Protein AF-A0A973GJJ0-F1 (afdb_monomer_lite)

Radius of gyration: 15.17 Å; chains: 1; bounding box: 41×32×42 Å

Structure (mmCIF, N/CA/C/O backbone):
data_AF-A0A973GJJ0-F1
#
_entry.id 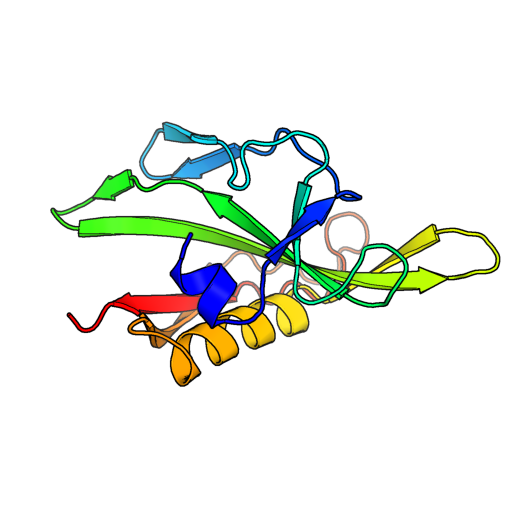  AF-A0A973GJJ0-F1
#
loop_
_atom_site.group_PDB
_atom_site.id
_atom_site.type_symbol
_atom_site.label_atom_id
_atom_site.label_alt_id
_atom_site.label_comp_id
_atom_site.label_asym_id
_atom_site.label_entity_id
_atom_site.label_seq_id
_atom_site.pdbx_PDB_ins_code
_atom_site.Cartn_x
_atom_site.Cartn_y
_atom_site.Cartn_z
_atom_site.occupancy
_atom_site.B_iso_or_equiv
_atom_site.auth_seq_id
_atom_site.auth_comp_id
_atom_site.auth_asym_id
_atom_site.auth_atom_id
_atom_site.pdbx_PDB_model_num
ATOM 1 N N . MET A 1 1 ? -2.699 8.268 9.514 1.00 85.62 1 MET A N 1
ATOM 2 C CA . MET A 1 1 ? -1.406 8.637 8.888 1.00 85.62 1 MET A CA 1
ATOM 3 C C . MET A 1 1 ? -0.215 8.524 9.834 1.00 85.62 1 MET A C 1
ATOM 5 O O . MET A 1 1 ? 0.814 8.041 9.391 1.00 85.62 1 MET A O 1
ATOM 9 N N . ARG A 1 2 ? -0.332 8.858 11.131 1.00 93.69 2 ARG A N 1
ATOM 10 C CA . ARG A 1 2 ? 0.741 8.616 12.122 1.00 93.69 2 ARG A CA 1
ATOM 11 C C . ARG A 1 2 ? 1.281 7.173 12.121 1.00 93.69 2 ARG A C 1
ATOM 13 O O . ARG A 1 2 ? 2.488 6.993 12.089 1.00 93.69 2 ARG A O 1
ATOM 20 N N . ALA A 1 3 ? 0.401 6.172 12.043 1.00 96.00 3 ALA A N 1
ATOM 21 C CA . ALA A 1 3 ? 0.802 4.764 11.959 1.00 96.00 3 ALA A CA 1
ATOM 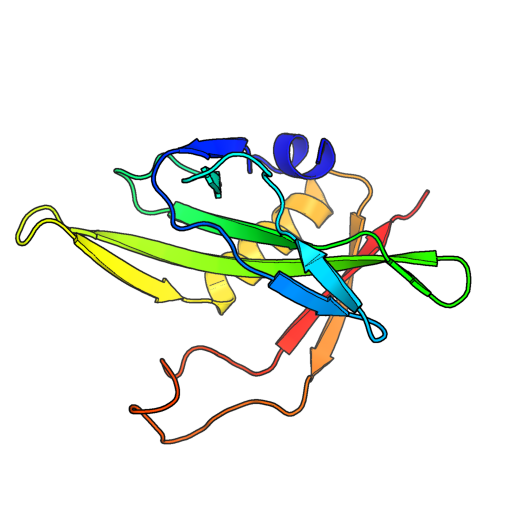22 C C . ALA A 1 3 ? 1.700 4.449 10.741 1.00 96.00 3 ALA A C 1
ATOM 24 O O . ALA A 1 3 ? 2.586 3.612 10.834 1.00 96.00 3 ALA A O 1
ATOM 25 N N . CYS A 1 4 ? 1.533 5.146 9.611 1.00 97.19 4 CYS A N 1
ATOM 26 C CA . CYS A 1 4 ? 2.417 4.992 8.450 1.00 97.19 4 CYS A CA 1
ATOM 27 C C . CYS A 1 4 ? 3.834 5.478 8.768 1.00 97.19 4 CYS A C 1
ATOM 29 O O . CYS A 1 4 ? 4.802 4.808 8.434 1.00 97.19 4 CYS A O 1
ATOM 31 N N . ILE A 1 5 ? 3.947 6.613 9.464 1.00 96.94 5 ILE A N 1
ATOM 32 C CA . ILE A 1 5 ? 5.232 7.179 9.890 1.00 96.94 5 ILE A CA 1
ATOM 33 C C . ILE A 1 5 ? 5.930 6.232 10.871 1.00 96.94 5 ILE A C 1
ATOM 35 O O . ILE A 1 5 ? 7.110 5.946 10.707 1.00 96.94 5 ILE A O 1
ATOM 39 N N . GLU A 1 6 ? 5.194 5.703 11.850 1.00 97.31 6 GLU A N 1
ATOM 40 C CA . GLU A 1 6 ? 5.698 4.709 12.812 1.00 97.31 6 GLU A CA 1
ATOM 41 C C . GLU A 1 6 ? 6.124 3.401 12.123 1.00 97.31 6 GLU A C 1
ATOM 43 O O . GLU A 1 6 ? 7.076 2.752 12.547 1.00 97.31 6 GLU A O 1
ATOM 48 N N . ALA A 1 7 ? 5.472 3.051 11.013 1.00 97.25 7 ALA A N 1
ATOM 49 C CA . ALA A 1 7 ? 5.851 1.944 10.146 1.00 97.25 7 ALA A CA 1
ATOM 50 C C . ALA A 1 7 ? 6.946 2.304 9.126 1.00 97.25 7 ALA A C 1
ATOM 52 O O . ALA A 1 7 ? 7.186 1.515 8.220 1.00 97.25 7 ALA A O 1
ATOM 53 N N . ASP A 1 8 ? 7.620 3.454 9.233 1.00 97.31 8 ASP A N 1
ATOM 54 C CA . ASP A 1 8 ? 8.677 3.875 8.300 1.00 97.31 8 ASP A CA 1
ATOM 55 C C . ASP A 1 8 ? 8.186 3.928 6.835 1.00 97.31 8 ASP A C 1
ATOM 57 O O . ASP A 1 8 ? 8.833 3.460 5.899 1.00 97.31 8 ASP A O 1
ATOM 61 N N . TYR A 1 9 ? 6.982 4.470 6.654 1.00 98.06 9 TYR A N 1
ATOM 62 C CA . TYR A 1 9 ? 6.383 4.858 5.379 1.00 98.06 9 TYR A CA 1
ATOM 63 C C . TYR A 1 9 ? 6.026 6.341 5.456 1.00 98.06 9 TYR A C 1
ATOM 65 O O . TYR A 1 9 ? 4.950 6.735 5.915 1.00 98.06 9 TYR A O 1
ATOM 73 N N . LEU A 1 10 ? 6.971 7.175 5.031 1.00 97.94 10 LEU A N 1
ATOM 74 C CA . LEU A 1 10 ? 6.841 8.629 5.091 1.00 97.94 10 LEU A CA 1
ATOM 75 C C . LEU A 1 10 ? 6.086 9.160 3.874 1.00 97.94 10 LEU A C 1
ATOM 77 O O . LEU A 1 10 ? 6.090 8.536 2.816 1.00 97.94 10 LEU A O 1
ATOM 81 N N . ASP A 1 11 ? 5.488 10.338 4.020 1.00 97.69 11 ASP A N 1
ATOM 82 C CA . ASP A 1 11 ? 4.972 11.120 2.899 1.00 97.69 11 ASP A CA 1
ATOM 83 C C . ASP A 1 11 ? 6.152 11.628 2.045 1.00 97.69 11 ASP A C 1
ATOM 85 O O . ASP A 1 11 ? 6.973 12.419 2.520 1.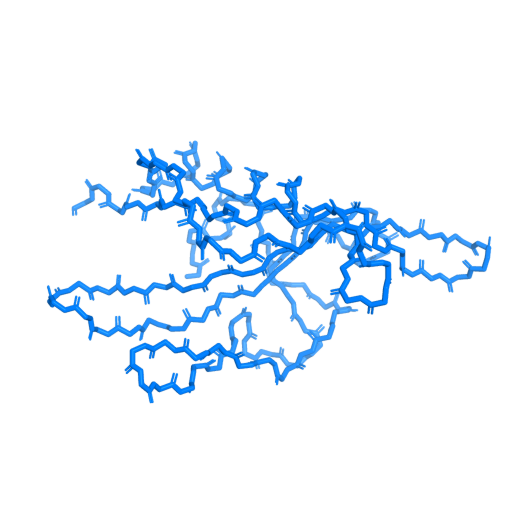00 97.69 11 ASP A O 1
ATOM 89 N N . ARG A 1 12 ? 6.293 11.124 0.813 1.00 97.12 12 ARG A N 1
ATOM 90 C CA . ARG A 1 12 ? 7.432 11.412 -0.071 1.00 97.12 12 ARG A CA 1
ATOM 91 C C . ARG A 1 12 ? 6.987 11.830 -1.468 1.00 97.12 12 ARG A C 1
ATOM 93 O O . ARG A 1 12 ? 6.087 11.230 -2.050 1.00 97.12 12 ARG A O 1
ATOM 100 N N . TYR A 1 13 ? 7.701 12.813 -2.016 1.00 96.19 13 TYR A N 1
ATOM 101 C CA . TYR A 1 13 ? 7.583 13.274 -3.399 1.00 96.19 13 TYR A CA 1
ATOM 102 C C . TYR A 1 13 ? 8.135 12.255 -4.408 1.00 96.19 13 TYR A C 1
ATOM 104 O O . TYR A 1 13 ? 9.103 11.544 -4.123 1.00 96.19 13 TYR A O 1
ATOM 112 N N . GLY A 1 14 ? 7.580 12.287 -5.620 1.00 92.75 14 GLY A N 1
ATOM 113 C CA . GLY A 1 14 ? 8.103 11.623 -6.816 1.00 92.75 14 GLY A CA 1
ATOM 114 C C . GLY A 1 14 ? 7.113 10.670 -7.476 1.00 92.75 14 GLY A C 1
ATOM 115 O O . GLY A 1 14 ? 7.370 10.189 -8.569 1.00 92.75 14 GLY A O 1
ATOM 116 N N . HIS A 1 15 ? 5.961 10.422 -6.864 1.00 93.50 15 HIS A N 1
ATOM 117 C CA . HIS A 1 15 ? 5.027 9.396 -7.322 1.00 93.50 15 HIS A CA 1
ATOM 118 C C . HIS A 1 15 ? 3.771 9.996 -7.945 1.00 93.50 15 HIS A C 1
ATOM 120 O O . HIS A 1 15 ? 3.439 11.144 -7.697 1.00 93.50 15 HIS A O 1
ATOM 126 N N . SER A 1 16 ? 3.030 9.224 -8.731 1.00 91.75 16 SER A N 1
ATOM 127 C CA . SER A 1 16 ? 1.731 9.635 -9.280 1.00 91.75 16 SER A CA 1
ATOM 128 C C . SER A 1 16 ? 0.701 9.984 -8.190 1.00 91.75 16 SER A C 1
ATOM 130 O O . SER A 1 16 ? 0.871 9.681 -7.001 1.00 91.75 16 SER A O 1
ATOM 132 N N . SER A 1 17 ? -0.366 10.686 -8.571 1.00 93.94 17 SER A N 1
ATOM 133 C CA . SER A 1 17 ? -1.411 11.167 -7.657 1.00 93.94 17 SER A CA 1
ATOM 134 C C . SER A 1 17 ? -2.778 11.204 -8.333 1.00 93.94 17 SER A C 1
ATOM 136 O O . SER A 1 17 ? -2.900 10.774 -9.475 1.00 93.94 17 SER A O 1
ATOM 138 N N . ASP A 1 18 ? -3.770 11.737 -7.618 1.00 93.56 18 ASP A N 1
ATOM 139 C CA . ASP A 1 18 ? -5.162 11.877 -8.053 1.00 93.56 18 ASP A CA 1
ATOM 140 C C . ASP A 1 18 ? -5.901 10.526 -8.176 1.00 93.56 18 ASP A C 1
ATOM 142 O O . ASP A 1 18 ? -6.875 10.391 -8.912 1.00 93.56 18 ASP A O 1
ATOM 146 N N . TYR A 1 19 ? -5.464 9.524 -7.401 1.00 96.06 19 TYR A N 1
ATOM 147 C CA . TYR A 1 19 ? -6.153 8.241 -7.281 1.00 96.06 19 TYR A CA 1
ATOM 148 C C . TYR A 1 19 ? -7.400 8.333 -6.397 1.00 96.06 19 TYR A C 1
ATOM 150 O O . TYR A 1 19 ? -7.416 9.022 -5.368 1.00 96.06 19 TYR A O 1
ATOM 158 N N . LEU A 1 20 ? -8.403 7.538 -6.768 1.00 95.75 20 LEU A N 1
ATOM 159 C CA . LEU A 1 20 ? -9.616 7.285 -6.001 1.00 95.75 20 LEU A CA 1
ATOM 160 C C . LEU A 1 20 ? -9.731 5.786 -5.710 1.00 95.75 20 LEU A C 1
ATOM 162 O O . LEU A 1 20 ? -9.384 4.965 -6.559 1.00 95.75 20 LEU A O 1
ATOM 166 N N . ALA A 1 21 ? -10.266 5.435 -4.545 1.00 94.62 21 ALA A N 1
ATOM 167 C CA . ALA A 1 21 ? -10.766 4.092 -4.274 1.00 94.62 21 ALA A CA 1
ATOM 168 C C . ALA A 1 21 ? -12.285 4.133 -4.150 1.00 94.62 21 ALA A C 1
ATOM 170 O O . ALA A 1 21 ? -12.830 5.055 -3.551 1.00 94.62 21 ALA A O 1
ATOM 171 N N . TYR A 1 22 ? -12.960 3.123 -4.689 1.00 92.81 22 TYR A N 1
ATOM 172 C CA . TYR A 1 22 ? -14.391 2.947 -4.486 1.00 92.81 22 TYR A CA 1
ATOM 173 C C . TYR A 1 22 ? -14.624 2.065 -3.258 1.00 92.81 22 TYR A C 1
ATOM 175 O O . TYR A 1 22 ? -14.245 0.893 -3.258 1.00 92.81 22 TYR A O 1
ATOM 183 N N . VAL A 1 23 ? -15.198 2.630 -2.197 1.00 89.19 23 VAL A N 1
ATOM 184 C CA . VAL A 1 23 ? -15.414 1.951 -0.915 1.00 89.19 23 VAL A CA 1
ATOM 185 C C . VAL A 1 23 ? -16.807 2.292 -0.401 1.00 89.19 23 VAL A C 1
ATOM 187 O O . VAL A 1 23 ? -17.155 3.463 -0.284 1.00 89.19 23 VAL A O 1
ATOM 190 N N . ASP A 1 24 ? -17.604 1.264 -0.104 1.00 87.56 24 ASP A N 1
ATOM 191 C CA . ASP A 1 24 ? -18.961 1.399 0.451 1.00 87.56 24 ASP A CA 1
ATOM 192 C C . ASP A 1 24 ? -19.837 2.421 -0.302 1.00 87.56 24 ASP A C 1
ATOM 194 O O . ASP A 1 24 ? -20.403 3.347 0.273 1.00 87.56 24 ASP A O 1
ATOM 198 N N . GLY A 1 25 ? -19.880 2.310 -1.633 1.00 87.31 25 GLY A N 1
ATOM 199 C CA . GLY A 1 25 ? -20.694 3.190 -2.473 1.00 87.31 25 GLY A CA 1
ATOM 200 C C . GLY A 1 25 ? -20.069 4.548 -2.813 1.00 87.31 25 GLY A C 1
ATOM 201 O O . GLY A 1 25 ? -20.627 5.268 -3.640 1.00 87.31 25 GLY A O 1
ATOM 202 N N . ASN A 1 26 ? -18.921 4.896 -2.226 1.00 88.38 26 ASN A N 1
ATOM 203 C CA . ASN A 1 26 ? -18.322 6.226 -2.317 1.00 88.38 26 ASN A CA 1
ATOM 204 C C . ASN A 1 26 ? -16.922 6.190 -2.941 1.00 88.38 26 ASN A C 1
ATOM 206 O O . ASN A 1 26 ? -16.172 5.230 -2.768 1.00 88.38 26 ASN A O 1
ATOM 210 N N . PHE A 1 27 ? -16.549 7.258 -3.652 1.00 93.94 27 PHE A N 1
ATOM 211 C CA . PHE A 1 27 ? -15.174 7.457 -4.106 1.00 93.94 27 PHE A CA 1
ATOM 212 C C . PHE A 1 27 ? -14.377 8.234 -3.062 1.00 93.94 27 PHE A C 1
ATOM 214 O O . PHE A 1 27 ? -14.604 9.422 -2.843 1.00 93.94 27 PHE A O 1
ATOM 221 N N . GLU A 1 28 ? -13.395 7.569 -2.470 1.00 95.19 28 GLU A N 1
ATOM 222 C CA . GLU A 1 28 ? -12.486 8.147 -1.495 1.00 95.19 28 GLU A CA 1
ATOM 223 C C . GLU A 1 28 ? -11.175 8.565 -2.146 1.00 95.19 28 GLU A C 1
ATOM 225 O O . GLU A 1 28 ? -10.523 7.784 -2.840 1.00 95.19 28 GLU A O 1
ATOM 230 N N . GLY A 1 29 ? -10.756 9.803 -1.889 1.00 95.50 29 GLY A N 1
ATOM 231 C CA . GLY A 1 29 ? -9.469 10.302 -2.368 1.00 95.50 29 GLY A CA 1
ATOM 232 C C . GLY A 1 29 ? -8.281 9.763 -1.574 1.00 95.50 29 GLY A C 1
ATOM 233 O O . GLY A 1 29 ? -8.386 9.451 -0.387 1.00 95.50 29 GLY A O 1
ATOM 234 N N . GLN A 1 30 ? -7.129 9.694 -2.240 1.00 96.12 30 GLN A N 1
ATOM 235 C CA . GLN A 1 30 ? -5.887 9.208 -1.642 1.00 96.12 30 GLN A CA 1
ATOM 236 C C . GLN A 1 30 ? -5.349 10.073 -0.489 1.00 96.12 30 GLN A C 1
ATOM 238 O O . GLN A 1 30 ? -5.465 11.300 -0.468 1.00 96.12 30 GLN A O 1
ATOM 243 N N . TYR A 1 31 ? -4.614 9.411 0.397 1.00 97.06 31 TYR A N 1
ATOM 244 C CA . TYR A 1 31 ? -3.572 9.973 1.242 1.00 97.06 31 TYR A CA 1
ATOM 245 C C . TYR A 1 31 ? -2.196 9.445 0.788 1.00 97.06 31 TYR A C 1
ATOM 247 O O . TYR A 1 31 ? -2.087 8.256 0.463 1.00 97.06 31 TYR A O 1
ATOM 255 N N . PRO A 1 32 ? -1.140 10.282 0.804 1.00 96.88 32 PRO A N 1
ATOM 256 C CA . PRO A 1 32 ? -1.157 11.716 1.108 1.00 96.88 32 PRO A CA 1
ATOM 257 C C . PRO A 1 32 ? -1.997 12.536 0.116 1.00 96.88 32 PRO A C 1
ATOM 259 O O . PRO A 1 32 ? -2.124 12.172 -1.053 1.00 96.88 32 PRO A O 1
ATOM 262 N N . ARG A 1 33 ? -2.591 13.635 0.608 1.00 95.38 33 ARG A N 1
ATOM 263 C CA . ARG A 1 33 ? -3.434 14.552 -0.192 1.00 95.38 33 ARG A CA 1
ATOM 264 C C . ARG A 1 33 ? -2.602 15.484 -1.079 1.00 95.38 33 ARG A C 1
ATOM 266 O O . ARG A 1 33 ? -3.143 16.157 -1.950 1.00 95.38 33 ARG A O 1
ATOM 273 N N . VAL A 1 34 ? -1.295 15.546 -0.831 1.00 95.88 34 VAL A N 1
ATOM 274 C CA . VAL A 1 34 ? -0.354 16.359 -1.598 1.00 95.88 34 VAL A CA 1
ATOM 275 C C . VAL A 1 34 ? -0.157 15.729 -2.975 1.00 95.88 34 VAL A C 1
ATOM 277 O O . VAL A 1 34 ? -0.010 14.514 -3.107 1.00 95.88 34 VAL A O 1
ATOM 280 N N . LYS A 1 35 ? -0.155 16.559 -4.019 1.00 96.06 35 LYS A N 1
ATOM 281 C CA . LYS A 1 35 ? 0.113 16.091 -5.379 1.00 96.06 35 LYS A CA 1
ATOM 282 C C . LYS A 1 35 ? 1.553 15.626 -5.521 1.00 96.06 35 LYS A C 1
ATOM 284 O O . LYS A 1 35 ? 2.472 16.232 -4.989 1.00 96.06 35 LYS A O 1
ATOM 289 N N . LYS A 1 36 ? 1.727 14.610 -6.353 1.00 95.88 36 LYS A N 1
ATOM 290 C CA . LYS A 1 36 ? 2.971 13.905 -6.648 1.00 95.88 36 LYS A CA 1
ATOM 291 C C . LYS A 1 36 ? 3.586 13.146 -5.465 1.00 95.88 36 LYS A C 1
ATOM 293 O O . LYS A 1 36 ? 4.802 12.951 -5.425 1.00 95.88 36 LYS A O 1
ATOM 298 N N . HIS A 1 37 ? 2.768 12.778 -4.481 1.00 97.31 37 HIS A N 1
ATOM 299 C CA . HIS A 1 37 ? 3.231 12.165 -3.241 1.00 97.31 37 HIS A CA 1
ATOM 300 C C . HIS A 1 37 ? 2.632 10.778 -2.991 1.00 97.31 37 HIS A C 1
ATOM 302 O O . HIS A 1 37 ? 1.554 10.422 -3.485 1.00 97.31 37 HIS A O 1
ATOM 308 N N . SER A 1 38 ? 3.357 9.993 -2.196 1.00 97.56 38 SER A N 1
ATOM 309 C CA . SER A 1 38 ? 2.971 8.669 -1.713 1.00 97.56 38 SER A CA 1
ATOM 310 C C . SER A 1 38 ? 3.471 8.415 -0.298 1.00 97.56 38 SER A C 1
ATOM 312 O O . SER A 1 38 ? 4.420 9.056 0.150 1.00 97.56 38 SER A O 1
ATOM 314 N N . PHE A 1 39 ? 2.877 7.437 0.388 1.00 98.12 39 PHE A N 1
ATOM 315 C CA . PHE A 1 39 ? 3.561 6.810 1.513 1.00 98.12 39 PHE A CA 1
ATOM 316 C C . PHE A 1 39 ? 4.620 5.866 0.966 1.00 98.12 39 PHE A C 1
ATOM 318 O O . PHE A 1 39 ? 4.267 4.942 0.239 1.00 98.12 39 PHE A O 1
ATOM 325 N N . SER A 1 40 ? 5.888 6.081 1.314 1.00 98.12 40 SER A N 1
ATOM 326 C CA . SER A 1 40 ? 7.007 5.311 0.768 1.00 98.12 40 SER A CA 1
ATOM 327 C C . SER A 1 40 ? 8.099 5.047 1.801 1.00 98.12 40 SER A C 1
ATOM 329 O O . SER A 1 40 ? 8.487 5.938 2.570 1.00 98.12 40 SER A O 1
ATOM 331 N N . ASP A 1 41 ? 8.638 3.828 1.778 1.00 97.81 41 ASP A N 1
ATOM 332 C CA . ASP A 1 41 ? 9.726 3.415 2.667 1.00 97.81 41 ASP A CA 1
ATOM 333 C C . ASP A 1 41 ? 11.070 4.063 2.301 1.00 97.81 41 ASP A C 1
ATOM 335 O O . ASP A 1 41 ? 11.924 4.295 3.156 1.00 97.81 41 ASP A O 1
ATOM 339 N N . LYS A 1 42 ? 11.249 4.443 1.034 1.00 96.88 42 LYS A N 1
ATOM 340 C CA . LYS A 1 42 ? 12.472 5.071 0.522 1.00 96.88 42 LYS A CA 1
ATOM 341 C C . LYS A 1 42 ? 12.168 6.221 -0.429 1.00 96.88 42 LYS A C 1
ATOM 343 O O . LYS A 1 42 ? 11.044 6.410 -0.889 1.00 96.88 42 LYS A O 1
ATOM 348 N N . VAL A 1 43 ? 13.184 7.035 -0.700 1.00 94.06 43 VAL A N 1
ATOM 349 C CA . VAL A 1 43 ? 13.091 8.129 -1.677 1.00 94.06 43 VAL A CA 1
ATOM 350 C C . VAL A 1 43 ? 12.870 7.588 -3.087 1.00 94.06 43 VAL A C 1
ATOM 352 O O . VAL A 1 43 ? 13.329 6.495 -3.410 1.00 94.06 43 VAL A O 1
ATOM 355 N N . PHE A 1 44 ? 12.216 8.387 -3.929 1.00 90.12 44 PHE A N 1
ATOM 356 C CA . PHE A 1 44 ? 11.866 8.023 -5.301 1.00 90.12 44 PHE A CA 1
ATOM 357 C C . PHE A 1 44 ? 13.068 7.523 -6.120 1.00 90.12 44 PHE A C 1
ATOM 359 O O . PHE A 1 44 ? 12.961 6.520 -6.801 1.00 90.12 44 PHE A O 1
ATOM 366 N N . ILE A 1 45 ? 14.253 8.121 -5.974 1.00 90.56 45 ILE A N 1
ATOM 367 C CA . ILE A 1 45 ? 15.464 7.714 -6.717 1.00 90.56 45 ILE A CA 1
ATOM 368 C C . ILE A 1 45 ? 16.077 6.364 -6.284 1.00 90.56 45 ILE A C 1
ATOM 370 O O . ILE A 1 45 ? 17.112 5.962 -6.812 1.00 90.56 45 ILE A O 1
ATOM 374 N N . ALA A 1 46 ? 15.468 5.661 -5.327 1.00 93.00 46 ALA A N 1
ATOM 375 C CA . ALA A 1 46 ? 15.880 4.339 -4.873 1.00 93.00 46 ALA A CA 1
ATOM 376 C C . ALA A 1 46 ? 14.750 3.320 -5.063 1.00 93.00 46 ALA A C 1
ATOM 378 O O . ALA A 1 46 ? 13.573 3.669 -5.056 1.00 93.00 46 ALA A O 1
ATOM 379 N N . THR A 1 47 ? 15.102 2.035 -5.172 1.00 94.69 47 THR A N 1
ATOM 380 C CA . THR A 1 47 ? 14.123 0.938 -5.129 1.00 94.69 47 THR A CA 1
ATOM 381 C C . THR A 1 47 ? 13.288 1.041 -3.859 1.00 94.69 47 THR A C 1
ATOM 383 O O . THR A 1 47 ? 13.848 0.915 -2.766 1.00 94.69 47 THR A O 1
ATOM 386 N N . ASN A 1 48 ? 11.983 1.250 -4.001 1.00 96.38 48 ASN A N 1
ATOM 387 C CA . ASN A 1 48 ? 11.087 1.601 -2.903 1.00 96.38 48 ASN A CA 1
ATOM 388 C C . ASN A 1 48 ? 9.773 0.818 -2.979 1.00 96.38 48 ASN A C 1
ATOM 390 O O . ASN A 1 48 ? 9.322 0.435 -4.060 1.00 96.38 48 ASN A O 1
ATOM 394 N N . ASN A 1 49 ? 9.184 0.578 -1.811 1.00 97.94 49 ASN A N 1
ATOM 395 C CA . ASN A 1 49 ? 7.782 0.215 -1.684 1.00 97.94 49 ASN A CA 1
ATOM 396 C C . ASN A 1 49 ? 7.009 1.493 -1.394 1.00 97.94 49 ASN A C 1
ATOM 398 O O . ASN A 1 49 ? 7.360 2.230 -0.468 1.00 97.94 49 ASN A O 1
ATOM 402 N N . HIS A 1 50 ? 5.947 1.735 -2.146 1.00 97.81 50 HIS A N 1
ATOM 403 C CA . HIS A 1 50 ? 5.136 2.916 -1.953 1.00 97.81 50 HIS A CA 1
ATOM 404 C C . HIS A 1 50 ? 3.668 2.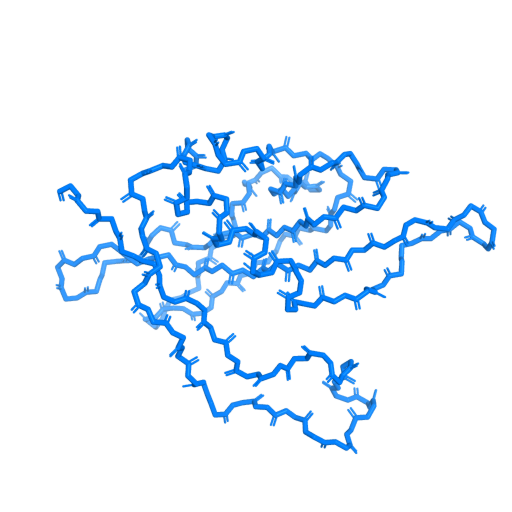650 -2.259 1.00 97.81 50 HIS A C 1
ATOM 406 O O . HIS A 1 50 ? 3.319 1.709 -2.964 1.00 97.81 50 HIS A O 1
ATOM 412 N N . GLY A 1 51 ? 2.780 3.470 -1.718 1.00 97.44 51 GLY A N 1
ATOM 413 C CA . GLY A 1 51 ? 1.352 3.242 -1.864 1.00 97.44 51 GLY A CA 1
ATOM 414 C C . GLY A 1 51 ? 0.513 4.365 -1.309 1.00 97.44 51 GLY A C 1
ATOM 415 O O . GLY A 1 51 ? 1.037 5.374 -0.829 1.00 97.44 51 GLY A O 1
ATOM 416 N N . ARG A 1 52 ? -0.797 4.220 -1.482 1.00 97.69 52 ARG A N 1
ATOM 417 C CA . ARG A 1 52 ? -1.809 5.180 -1.042 1.00 97.69 52 ARG A CA 1
ATOM 418 C C . ARG A 1 52 ? -2.803 4.503 -0.125 1.00 97.69 52 ARG A C 1
ATOM 420 O O . ARG A 1 52 ? -3.046 3.301 -0.226 1.00 97.69 52 ARG A O 1
ATOM 427 N N . ILE A 1 53 ? -3.373 5.313 0.753 1.00 97.38 53 ILE A N 1
ATOM 428 C CA . ILE A 1 53 ? -4.440 4.911 1.662 1.00 97.38 53 ILE A CA 1
ATOM 429 C C . ILE A 1 53 ? -5.664 5.759 1.347 1.00 97.38 53 ILE A C 1
ATOM 431 O O . ILE A 1 53 ? -5.533 6.951 1.091 1.00 97.38 53 ILE A O 1
ATOM 435 N N . PHE A 1 54 ? -6.838 5.155 1.381 1.00 97.12 54 PHE A N 1
ATOM 436 C CA . PHE A 1 54 ? -8.118 5.760 1.044 1.00 97.12 54 PHE A CA 1
ATOM 437 C C . PHE A 1 54 ? -9.084 5.601 2.223 1.00 97.12 54 PHE A C 1
ATOM 439 O O . PHE A 1 54 ? -8.989 4.626 2.977 1.00 97.12 54 PHE A O 1
ATOM 446 N N . GLY A 1 55 ? -9.997 6.558 2.389 1.00 93.06 55 GLY A N 1
ATOM 447 C CA . GLY A 1 55 ? -10.909 6.648 3.532 1.00 93.06 55 GLY A CA 1
ATOM 448 C C . GLY A 1 55 ? -10.392 7.563 4.662 1.00 93.06 55 GLY A C 1
ATOM 449 O O . GLY A 1 55 ? -9.489 8.368 4.439 1.00 93.06 55 GLY A O 1
ATOM 450 N N . PRO A 1 56 ? -10.925 7.456 5.890 1.00 92.94 56 PRO A N 1
ATOM 451 C CA . PRO A 1 56 ? -11.773 6.364 6.337 1.00 92.94 56 PRO A CA 1
ATOM 452 C C . PRO A 1 56 ? -13.215 6.483 5.844 1.00 92.94 56 PRO A C 1
ATOM 454 O O . PRO A 1 56 ? -13.756 7.582 5.794 1.00 92.94 56 PRO A O 1
ATOM 457 N N . VAL A 1 57 ? -13.855 5.340 5.607 1.00 93.62 57 VAL A N 1
ATOM 458 C CA . VAL A 1 57 ? -15.321 5.239 5.519 1.00 93.62 57 VAL A CA 1
ATOM 459 C C . VAL A 1 57 ? -15.870 4.593 6.786 1.00 93.62 57 VAL A C 1
ATOM 461 O O . VAL A 1 57 ? -15.210 3.744 7.392 1.00 93.62 57 VAL A O 1
ATOM 464 N N . ILE A 1 58 ? -17.067 4.992 7.214 1.00 92.44 58 ILE A N 1
ATOM 465 C CA . ILE A 1 58 ? -17.740 4.367 8.357 1.00 92.44 58 ILE A CA 1
ATOM 466 C C . ILE A 1 58 ? -18.638 3.255 7.831 1.00 92.44 58 ILE A C 1
ATOM 468 O O . ILE A 1 58 ? -19.635 3.527 7.177 1.00 92.44 58 ILE A O 1
ATOM 472 N N . TYR A 1 59 ? -18.325 2.012 8.189 1.00 87.12 59 TYR A N 1
ATOM 473 C CA . TYR A 1 59 ? -19.140 0.853 7.837 1.00 87.12 59 TYR A CA 1
ATOM 474 C C . TYR A 1 59 ? -19.325 -0.053 9.056 1.00 87.12 59 TYR A C 1
ATOM 476 O O . TYR A 1 59 ? -18.360 -0.435 9.726 1.00 87.12 59 TYR A O 1
ATOM 484 N N . LYS A 1 60 ? -20.590 -0.371 9.368 1.00 89.19 60 LYS A N 1
ATOM 485 C CA . LYS A 1 60 ? -21.004 -1.138 10.563 1.00 89.19 60 LYS A CA 1
ATOM 486 C C . LYS A 1 60 ? -20.392 -0.609 11.873 1.00 89.19 60 LYS A C 1
ATOM 488 O O . LYS A 1 60 ? -19.927 -1.381 12.707 1.00 89.19 60 LYS A O 1
ATOM 493 N N . GLY A 1 61 ? -20.361 0.717 12.035 1.00 91.31 61 GLY A N 1
ATOM 494 C CA . GLY A 1 61 ? -19.849 1.380 13.241 1.00 91.31 61 GLY A CA 1
ATOM 495 C C . GLY A 1 61 ? -18.325 1.345 13.412 1.00 91.31 61 GLY A C 1
ATOM 496 O O . GLY A 1 61 ? -17.831 1.757 14.457 1.00 91.31 61 GLY A O 1
ATOM 497 N N . LYS A 1 62 ? -17.571 0.872 12.410 1.00 92.19 62 LYS A N 1
ATOM 498 C CA . LYS A 1 62 ? -16.102 0.883 12.395 1.00 92.19 62 LYS A CA 1
ATOM 499 C C . LYS A 1 62 ? -15.582 1.781 11.274 1.00 92.19 62 LYS A C 1
ATOM 501 O O . LYS A 1 62 ? -16.229 1.927 10.239 1.00 92.19 62 LYS A O 1
ATOM 506 N N . TYR A 1 63 ? -14.389 2.335 11.470 1.00 93.38 63 TYR A N 1
ATOM 507 C CA . TYR A 1 63 ? -13.654 3.032 10.418 1.00 93.38 63 TYR A CA 1
ATOM 508 C C . TYR A 1 63 ? -12.879 2.033 9.563 1.00 93.38 63 TYR A C 1
ATOM 510 O O . TYR A 1 63 ? -12.094 1.239 10.085 1.00 93.38 63 TYR A O 1
ATOM 518 N N . TRP A 1 64 ? -13.072 2.108 8.252 1.00 93.06 64 TRP A N 1
ATOM 519 C CA . TRP A 1 64 ? -12.386 1.281 7.271 1.00 93.06 64 TRP A CA 1
ATOM 520 C C . TRP A 1 64 ? -11.495 2.131 6.389 1.00 93.06 64 TRP A C 1
ATOM 522 O O . TRP A 1 64 ? -11.905 3.177 5.891 1.00 93.06 64 TRP A O 1
ATOM 532 N N . PHE A 1 65 ? -10.283 1.639 6.174 1.00 95.44 65 PHE A N 1
ATOM 533 C CA . PHE A 1 65 ? -9.342 2.189 5.215 1.00 95.44 65 PHE A CA 1
ATOM 534 C C . PHE A 1 65 ? -9.053 1.131 4.160 1.00 95.44 65 PHE A C 1
ATOM 536 O O . PHE A 1 65 ? -8.971 -0.057 4.477 1.00 95.44 65 PHE A O 1
ATOM 543 N N . VAL A 1 66 ? -8.850 1.572 2.924 1.00 96.25 66 VAL A N 1
ATOM 544 C CA . VAL A 1 66 ? -8.342 0.727 1.839 1.00 96.25 66 VAL A CA 1
ATOM 545 C C . VAL A 1 66 ? -6.950 1.211 1.470 1.00 96.25 66 VAL A C 1
ATOM 547 O O . VAL A 1 66 ? -6.648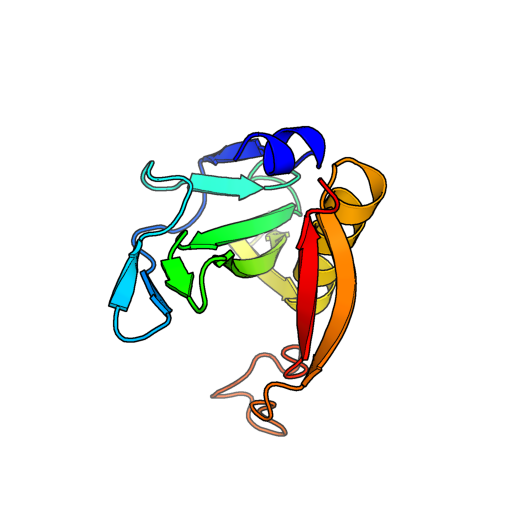 2.397 1.575 1.00 96.25 66 VAL A O 1
ATOM 550 N N . ALA A 1 67 ? -6.080 0.294 1.078 1.00 96.81 67 ALA A N 1
ATOM 551 C CA . ALA A 1 67 ? -4.683 0.568 0.801 1.00 96.81 67 ALA A CA 1
ATOM 552 C C . ALA A 1 67 ? -4.245 -0.174 -0.461 1.00 96.81 67 ALA A C 1
ATOM 554 O O . ALA A 1 67 ? -4.587 -1.340 -0.636 1.00 96.81 67 ALA A O 1
ATOM 555 N N . ALA A 1 68 ? -3.458 0.491 -1.305 1.00 96.19 68 ALA A N 1
ATOM 556 C CA . ALA A 1 68 ? -2.848 -0.115 -2.485 1.00 96.19 68 ALA A CA 1
ATOM 557 C C . ALA A 1 68 ? -1.377 0.299 -2.566 1.00 96.19 68 ALA A C 1
ATOM 559 O O . ALA A 1 68 ? -1.059 1.489 -2.483 1.00 96.19 68 ALA A O 1
ATOM 560 N N . PHE A 1 69 ? -0.491 -0.687 -2.697 1.00 96.81 69 PHE A N 1
ATOM 561 C CA . PHE A 1 69 ? 0.957 -0.511 -2.639 1.00 96.81 69 PHE A CA 1
ATOM 562 C C . PHE A 1 69 ? 1.637 -1.267 -3.776 1.00 96.81 69 PHE A C 1
ATOM 564 O O . PHE A 1 69 ? 1.239 -2.380 -4.107 1.00 96.81 69 PHE A O 1
ATOM 571 N N . SER A 1 70 ? 2.685 -0.675 -4.340 1.00 95.38 70 SER A N 1
ATOM 572 C CA . SER A 1 70 ? 3.542 -1.280 -5.351 1.00 95.38 70 SER A CA 1
ATOM 573 C C . SER A 1 70 ? 5.013 -1.086 -4.996 1.00 95.38 70 SER A C 1
ATOM 575 O O . SER A 1 70 ? 5.415 -0.168 -4.275 1.00 95.38 70 SER A O 1
ATOM 577 N N . ARG A 1 71 ? 5.834 -1.999 -5.501 1.00 96.50 71 ARG A N 1
ATOM 578 C CA . ARG A 1 71 ? 7.284 -1.929 -5.438 1.00 96.50 71 ARG A CA 1
ATOM 579 C C . ARG A 1 71 ? 7.816 -1.549 -6.802 1.00 96.50 71 ARG A C 1
ATOM 581 O O . ARG A 1 71 ? 7.470 -2.183 -7.798 1.00 96.50 71 ARG A O 1
ATOM 588 N N . GLU A 1 72 ? 8.718 -0.582 -6.819 1.00 93.69 72 GLU A N 1
ATOM 589 C CA . GLU A 1 72 ? 9.410 -0.147 -8.027 1.00 93.69 72 GLU A CA 1
ATOM 590 C C . GLU A 1 72 ? 10.921 -0.206 -7.847 1.00 93.69 72 GLU A C 1
ATOM 592 O O . GLU A 1 72 ? 11.453 0.042 -6.760 1.00 93.69 72 GLU A O 1
ATOM 597 N N . LYS A 1 73 ? 11.621 -0.510 -8.942 1.00 93.56 73 LYS A N 1
ATOM 598 C CA . LYS A 1 73 ? 13.077 -0.454 -9.039 1.00 93.56 73 LYS A CA 1
ATOM 599 C C . LYS A 1 73 ? 13.485 0.659 -9.990 1.00 93.56 73 LYS A C 1
ATOM 601 O O . LYS A 1 73 ? 13.070 0.689 -11.150 1.00 93.56 73 LYS A O 1
ATOM 606 N N . VAL A 1 74 ? 14.376 1.516 -9.504 1.00 89.75 74 VAL A N 1
ATOM 607 C CA . VAL A 1 74 ? 14.989 2.566 -10.314 1.00 89.75 74 VAL A CA 1
ATOM 608 C C . VAL A 1 74 ? 16.057 1.960 -11.210 1.00 89.75 74 VAL A C 1
ATOM 610 O O . VAL A 1 74 ? 16.936 1.227 -10.749 1.00 89.75 74 VAL A O 1
ATOM 613 N N . HIS A 1 75 ? 15.980 2.279 -12.495 1.00 84.38 75 HIS A N 1
ATOM 614 C CA . HIS A 1 75 ? 17.042 2.037 -13.458 1.00 84.38 75 HIS A CA 1
ATOM 615 C C . HIS A 1 75 ? 17.678 3.366 -13.849 1.00 84.38 75 HIS A C 1
ATOM 617 O O . HIS A 1 75 ? 17.005 4.386 -13.975 1.00 84.38 75 HIS A O 1
ATOM 623 N N . ILE A 1 76 ? 19.000 3.342 -14.016 1.00 79.62 76 ILE A N 1
ATOM 624 C CA . ILE A 1 76 ? 19.794 4.532 -14.340 1.00 79.62 76 ILE A CA 1
ATOM 625 C C . ILE A 1 76 ? 19.947 4.681 -15.864 1.00 79.62 76 ILE A C 1
ATOM 627 O O . ILE A 1 76 ? 20.138 5.791 -16.355 1.00 79.62 76 ILE A O 1
ATOM 631 N N . LYS A 1 77 ? 19.853 3.581 -16.629 1.00 80.00 77 LYS A N 1
ATOM 632 C CA . LYS A 1 77 ? 19.934 3.566 -18.100 1.00 80.00 77 LYS A CA 1
ATOM 633 C C . LYS A 1 77 ? 19.064 2.439 -18.693 1.00 80.00 77 LYS A C 1
ATOM 635 O O . LYS A 1 77 ? 19.443 1.280 -18.532 1.00 80.00 77 LYS A O 1
ATOM 640 N N . PRO A 1 78 ? 17.955 2.753 -19.390 1.00 79.19 78 PRO A N 1
ATOM 641 C CA . PRO A 1 78 ? 17.309 4.069 -19.450 1.00 79.19 78 PRO A CA 1
ATOM 642 C C . PRO A 1 78 ? 16.838 4.514 -18.055 1.00 79.19 78 PRO A C 1
ATOM 644 O O . PRO A 1 78 ? 16.610 3.683 -17.175 1.00 79.19 78 PRO A O 1
ATOM 647 N N . VAL A 1 79 ? 16.740 5.829 -17.839 1.00 81.88 79 VAL A N 1
ATOM 648 C CA . VAL A 1 79 ? 16.208 6.367 -16.580 1.00 81.88 79 VAL A CA 1
ATOM 649 C C . VAL A 1 79 ? 14.730 6.020 -16.506 1.00 81.88 79 VAL A C 1
ATOM 651 O O . VAL A 1 79 ? 13.961 6.401 -17.387 1.00 81.88 79 VAL A O 1
ATOM 654 N N . GLY A 1 80 ? 14.333 5.299 -15.466 1.00 85.25 80 GLY A N 1
ATOM 655 C CA . GLY A 1 80 ? 12.946 4.893 -15.328 1.00 85.25 80 GLY A CA 1
ATOM 656 C C . GLY A 1 80 ? 12.659 4.122 -14.057 1.00 85.25 80 GLY A C 1
ATOM 657 O O . GLY A 1 80 ? 13.558 3.633 -13.366 1.00 85.25 80 GLY A O 1
ATOM 658 N N . HIS A 1 81 ? 11.368 4.024 -13.778 1.00 88.44 81 HIS A N 1
ATOM 659 C CA . HIS A 1 81 ? 10.811 3.229 -12.704 1.00 88.44 81 HIS A CA 1
ATOM 660 C C . HIS A 1 81 ? 10.157 2.008 -13.309 1.00 88.44 81 HIS A C 1
ATOM 662 O O . HIS A 1 81 ? 9.261 2.118 -14.142 1.00 88.44 81 HIS A O 1
ATOM 668 N N . TYR A 1 82 ? 10.640 0.846 -12.899 1.00 91.00 82 TYR A N 1
ATOM 669 C CA . TYR A 1 82 ? 10.112 -0.420 -13.363 1.00 91.00 82 TYR A CA 1
ATOM 670 C C . TYR A 1 82 ? 9.335 -1.053 -12.231 1.00 91.00 82 TYR A C 1
ATOM 672 O O . TYR A 1 82 ? 9.852 -1.182 -11.117 1.00 91.00 82 TYR A O 1
ATOM 680 N N . TYR A 1 83 ? 8.104 -1.442 -12.537 1.00 91.19 83 TYR A N 1
ATOM 681 C CA . TYR A 1 83 ? 7.300 -2.271 -11.660 1.00 91.19 83 TYR A CA 1
ATOM 682 C C . TYR A 1 83 ? 8.078 -3.530 -11.254 1.00 91.19 83 TYR A C 1
ATOM 684 O O . TYR A 1 83 ? 8.765 -4.141 -12.074 1.00 91.19 83 TYR A O 1
ATOM 692 N N . VAL A 1 84 ? 7.972 -3.903 -9.979 1.00 93.38 84 VAL A N 1
ATOM 693 C CA . VAL A 1 84 ? 8.588 -5.114 -9.425 1.00 93.38 84 VAL A CA 1
ATOM 694 C C . VAL A 1 84 ? 7.536 -6.039 -8.842 1.00 93.38 84 VAL A C 1
ATOM 696 O O . VAL A 1 84 ? 7.520 -7.211 -9.192 1.00 93.38 84 VAL A O 1
ATOM 699 N N . SER A 1 85 ? 6.718 -5.550 -7.904 1.00 95.00 85 SER A N 1
ATOM 700 C CA . SER A 1 85 ? 5.770 -6.412 -7.194 1.00 95.00 85 SER A CA 1
ATOM 701 C C . SER A 1 85 ? 4.714 -5.621 -6.417 1.00 95.00 85 SER A C 1
ATOM 703 O O . SER A 1 85 ? 5.036 -4.639 -5.749 1.00 95.00 85 SER A O 1
ATOM 705 N N . PHE A 1 86 ? 3.463 -6.071 -6.458 1.00 95.00 86 PHE A N 1
ATOM 706 C CA . PHE A 1 86 ? 2.413 -5.672 -5.522 1.00 95.00 86 PHE A CA 1
ATOM 707 C C . PHE A 1 86 ? 2.533 -6.444 -4.204 1.00 95.00 86 PHE A C 1
ATOM 709 O O . PHE A 1 86 ? 2.487 -5.833 -3.135 1.00 95.00 86 PHE A O 1
ATOM 716 N N . ASN A 1 87 ? 2.776 -7.756 -4.264 1.00 95.69 87 ASN A N 1
ATOM 717 C CA . ASN A 1 87 ? 2.817 -8.627 -3.084 1.00 95.69 87 ASN A CA 1
ATOM 718 C C . ASN A 1 87 ? 3.905 -8.213 -2.089 1.00 95.69 87 ASN A C 1
ATOM 720 O O . ASN A 1 87 ? 3.635 -8.039 -0.901 1.00 95.69 87 ASN A O 1
ATOM 724 N N . GLN A 1 88 ? 5.126 -7.953 -2.570 1.00 96.88 88 GLN A N 1
ATOM 725 C CA . GLN A 1 88 ? 6.226 -7.514 -1.708 1.00 96.88 88 GLN A CA 1
ATOM 726 C C . GLN A 1 88 ? 5.924 -6.180 -1.021 1.00 96.88 88 GLN A C 1
ATOM 728 O O . GLN A 1 88 ? 6.293 -5.997 0.139 1.00 96.88 88 GLN A O 1
ATOM 733 N N . ALA A 1 89 ? 5.269 -5.245 -1.714 1.00 97.88 89 ALA A N 1
ATOM 734 C CA . ALA A 1 89 ? 4.938 -3.942 -1.148 1.00 97.88 89 ALA A CA 1
ATOM 735 C C . ALA A 1 89 ? 3.798 -4.044 -0.124 1.00 97.88 89 ALA A C 1
ATOM 737 O O . ALA A 1 89 ? 3.920 -3.499 0.975 1.00 97.88 89 ALA A O 1
ATOM 738 N N . ARG A 1 90 ? 2.739 -4.799 -0.450 1.00 97.88 90 ARG A N 1
ATOM 739 C CA . ARG A 1 90 ? 1.625 -5.128 0.452 1.00 97.88 90 ARG A CA 1
ATOM 740 C C . ARG A 1 90 ? 2.135 -5.750 1.746 1.00 97.88 90 ARG A C 1
ATOM 742 O O . ARG A 1 90 ? 1.848 -5.239 2.828 1.00 97.88 90 ARG A O 1
ATOM 749 N N . ASP A 1 91 ? 2.914 -6.820 1.631 1.00 98.12 91 ASP A N 1
ATOM 750 C CA . ASP A 1 91 ? 3.376 -7.587 2.783 1.00 98.12 91 ASP A CA 1
ATOM 751 C C . ASP A 1 91 ? 4.378 -6.777 3.607 1.00 98.12 91 ASP A C 1
ATOM 753 O O . ASP A 1 91 ? 4.312 -6.776 4.836 1.00 98.12 91 ASP A O 1
ATOM 757 N N . ASN A 1 92 ? 5.270 -6.018 2.959 1.00 98.62 92 ASN A N 1
ATOM 758 C CA . ASN A 1 92 ? 6.185 -5.136 3.675 1.00 98.62 92 ASN A CA 1
ATOM 759 C C . ASN A 1 92 ? 5.428 -4.091 4.504 1.00 98.62 92 ASN A C 1
ATOM 761 O O . ASN A 1 92 ? 5.710 -3.949 5.694 1.00 98.62 92 ASN A O 1
ATOM 765 N N . PHE A 1 93 ? 4.463 -3.391 3.901 1.00 98.56 93 PHE A N 1
ATOM 766 C CA . PHE A 1 93 ? 3.670 -2.380 4.595 1.00 98.56 93 PHE A CA 1
ATOM 767 C C . PHE A 1 93 ? 2.849 -2.989 5.739 1.00 98.56 93 PHE A C 1
ATOM 769 O O . PHE A 1 93 ? 2.923 -2.509 6.872 1.00 98.56 93 PHE A O 1
ATOM 776 N N . ALA A 1 94 ? 2.130 -4.085 5.475 1.00 98.50 94 ALA A N 1
ATOM 777 C CA . ALA A 1 94 ? 1.299 -4.755 6.470 1.00 98.50 94 ALA A CA 1
ATOM 778 C C . ALA A 1 94 ? 2.118 -5.255 7.671 1.00 98.50 94 ALA A C 1
ATOM 780 O O . ALA A 1 94 ? 1.758 -4.985 8.815 1.00 98.50 94 ALA A O 1
ATOM 781 N N . TRP A 1 95 ? 3.257 -5.913 7.435 1.00 98.56 95 TRP A N 1
ATOM 782 C CA . TRP A 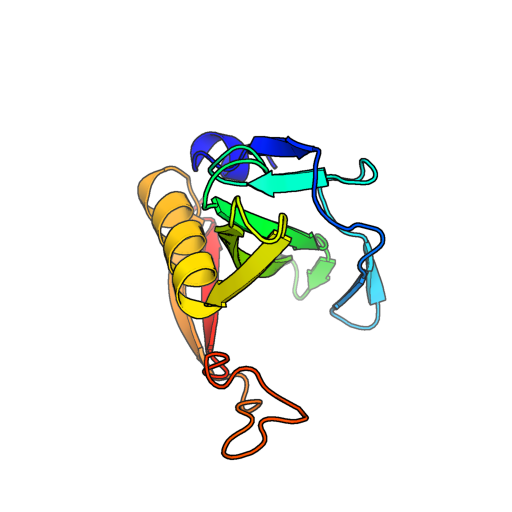1 95 ? 4.106 -6.409 8.521 1.00 98.56 95 TRP A CA 1
ATOM 783 C C . TRP A 1 95 ? 4.870 -5.305 9.258 1.00 98.56 95 TRP A C 1
ATOM 785 O O . TRP A 1 95 ? 5.192 -5.471 10.436 1.00 98.56 95 TRP A O 1
ATOM 795 N N . LYS A 1 96 ? 5.182 -4.172 8.612 1.00 98.50 96 LYS A N 1
ATOM 796 C CA . LYS A 1 96 ? 5.721 -3.007 9.332 1.00 98.50 96 LYS A CA 1
ATOM 797 C C . LYS A 1 96 ? 4.656 -2.371 10.233 1.00 98.50 96 LYS A C 1
ATOM 799 O O . LYS A 1 96 ? 4.978 -2.046 11.373 1.00 98.50 96 LYS A O 1
ATOM 804 N N . LEU A 1 97 ? 3.402 -2.261 9.781 1.00 98.31 97 LEU A N 1
ATOM 805 C CA . LEU A 1 97 ? 2.291 -1.831 10.641 1.00 98.31 97 LEU A CA 1
ATOM 806 C C . LEU A 1 97 ? 2.086 -2.790 11.821 1.00 98.31 97 LEU A C 1
ATOM 808 O O . LEU A 1 97 ? 1.994 -2.327 12.958 1.00 98.31 97 LEU A O 1
ATOM 812 N N . ASP A 1 98 ? 2.074 -4.099 11.558 1.00 98.50 98 ASP A N 1
ATOM 813 C CA . ASP A 1 98 ? 1.895 -5.146 12.570 1.00 98.50 98 ASP A CA 1
ATOM 814 C C . ASP A 1 98 ? 2.909 -5.047 13.713 1.00 98.50 98 ASP A C 1
ATOM 816 O O . ASP A 1 98 ? 2.543 -5.034 14.886 1.00 98.50 98 ASP A O 1
ATOM 820 N N . ARG A 1 99 ? 4.191 -4.909 13.366 1.00 97.62 99 ARG A N 1
ATOM 821 C CA . ARG A 1 99 ? 5.282 -4.868 14.347 1.00 97.62 99 ARG A CA 1
ATOM 822 C C . ARG A 1 99 ? 5.483 -3.498 14.989 1.00 97.62 99 ARG A C 1
ATOM 824 O O . ARG A 1 99 ? 5.973 -3.431 16.110 1.00 97.62 99 ARG A O 1
ATOM 831 N N . GLY A 1 100 ? 5.174 -2.420 14.268 1.00 96.44 100 GLY A N 1
ATOM 832 C CA . GLY A 1 100 ? 5.535 -1.054 14.658 1.00 96.44 100 GLY A CA 1
ATOM 833 C C . GLY A 1 100 ? 4.411 -0.229 15.281 1.00 96.44 100 GLY A C 1
ATOM 834 O O . GLY A 1 100 ? 4.683 0.847 15.802 1.00 96.44 100 GLY A O 1
ATOM 835 N N . THR A 1 101 ? 3.155 -0.685 15.214 1.00 97.25 101 THR A N 1
ATOM 836 C CA . THR A 1 101 ? 1.988 0.145 15.579 1.00 97.25 101 THR A CA 1
ATOM 837 C C . THR A 1 101 ? 0.966 -0.626 16.421 1.00 97.25 101 THR A C 1
ATOM 839 O O . THR A 1 101 ? 1.289 -1.662 17.000 1.00 97.25 101 THR A O 1
ATOM 842 N N . TYR A 1 102 ? -0.275 -0.134 16.509 1.00 96.75 102 TYR A N 1
ATOM 843 C CA . TYR A 1 102 ? -1.425 -0.819 17.115 1.00 96.75 102 TYR A CA 1
ATOM 844 C C . TYR A 1 102 ? -2.299 -1.583 16.102 1.00 96.75 102 TYR A C 1
ATOM 846 O O . TYR A 1 102 ? -3.301 -2.180 16.488 1.00 96.75 102 TYR A O 1
ATOM 854 N N . TYR A 1 103 ? -1.964 -1.567 14.811 1.00 97.81 103 TYR A N 1
ATOM 855 C CA . TYR A 1 103 ? -2.629 -2.406 13.812 1.00 97.81 103 TYR A CA 1
ATOM 856 C C . TYR A 1 103 ? -2.035 -3.810 13.830 1.00 97.81 103 TYR A C 1
ATOM 858 O O . TYR A 1 103 ? -0.821 -3.950 13.926 1.00 97.81 103 TYR A O 1
ATOM 866 N N . ARG A 1 104 ? -2.863 -4.851 13.730 1.00 98.25 104 ARG A N 1
ATOM 867 C CA . ARG A 1 104 ? -2.419 -6.251 13.691 1.00 98.25 104 ARG A CA 1
ATOM 868 C C . ARG A 1 104 ? -2.948 -6.966 12.467 1.00 98.25 104 ARG A C 1
ATOM 870 O O . ARG A 1 104 ? -4.134 -6.841 12.163 1.00 98.25 104 ARG A O 1
ATOM 877 N N . VAL A 1 105 ? -2.098 -7.746 11.807 1.00 98.44 105 VAL A N 1
ATOM 878 C CA . VAL A 1 105 ? -2.521 -8.658 10.739 1.00 98.44 105 VAL A CA 1
ATOM 879 C C . VAL A 1 105 ? -3.435 -9.714 11.352 1.00 98.44 105 VAL A C 1
ATOM 881 O O . VAL A 1 105 ? -3.055 -10.443 12.265 1.00 98.44 105 VAL A O 1
ATOM 884 N N . ARG A 1 106 ? -4.673 -9.779 10.864 1.00 98.19 106 ARG A N 1
ATOM 885 C CA . ARG A 1 106 ? -5.682 -10.733 11.342 1.00 98.19 106 ARG A CA 1
ATOM 886 C C . ARG A 1 106 ? -5.847 -11.911 10.402 1.00 98.19 106 ARG A C 1
ATOM 888 O O . ARG A 1 106 ? -6.011 -13.036 10.860 1.00 98.19 106 ARG A O 1
ATOM 895 N N . LYS A 1 107 ? -5.856 -11.643 9.097 1.00 97.94 107 LYS A N 1
ATOM 896 C CA . LYS A 1 107 ? -5.998 -12.662 8.056 1.00 97.94 107 LYS A CA 1
ATOM 897 C C . LYS A 1 107 ? -5.609 -12.117 6.691 1.00 97.94 107 LYS A C 1
ATOM 899 O O . LYS A 1 107 ? -5.616 -10.909 6.460 1.00 97.94 107 LYS A O 1
ATOM 904 N N . PHE A 1 108 ? -5.368 -13.049 5.787 1.00 97.94 108 PHE A N 1
ATOM 905 C CA . PHE A 1 108 ? -5.328 -12.820 4.353 1.00 97.94 108 PHE A CA 1
ATOM 906 C C . PHE A 1 108 ? -6.732 -13.075 3.796 1.00 97.94 108 PHE A C 1
ATOM 908 O O . PHE A 1 108 ? -7.401 -14.028 4.198 1.00 97.94 108 PHE A O 1
ATOM 915 N N . VAL A 1 109 ? -7.212 -12.179 2.943 1.00 97.94 109 VAL A N 1
ATOM 916 C CA . VAL A 1 109 ? -8.555 -12.211 2.364 1.00 97.94 109 VAL A CA 1
ATOM 917 C C . VAL A 1 109 ? -8.409 -12.414 0.871 1.00 97.94 109 VAL A C 1
ATOM 919 O O . VAL A 1 109 ? -7.833 -11.564 0.199 1.00 97.94 109 VAL A O 1
ATOM 922 N N . ASN A 1 110 ? -8.937 -13.525 0.367 1.00 96.38 110 ASN A N 1
ATOM 923 C CA . ASN A 1 110 ? -9.086 -13.719 -1.066 1.00 96.38 110 ASN A CA 1
ATOM 924 C C . ASN A 1 110 ? -10.201 -12.797 -1.583 1.00 96.38 110 ASN A C 1
ATOM 926 O O . ASN A 1 110 ? -11.297 -12.779 -1.022 1.00 96.38 110 ASN A O 1
ATOM 930 N N . LEU A 1 111 ? -9.880 -11.998 -2.596 1.00 94.31 111 LEU A N 1
ATOM 931 C CA . LEU A 1 111 ? -10.786 -11.065 -3.258 1.00 94.31 111 LEU A CA 1
ATOM 932 C C . LEU A 1 111 ? -11.411 -11.654 -4.532 1.00 94.31 111 LEU A C 1
ATOM 934 O O . LEU A 1 111 ? -12.187 -10.961 -5.185 1.00 94.31 111 LEU A O 1
ATOM 938 N N . ASP A 1 112 ? -11.057 -12.891 -4.897 1.00 93.69 112 ASP A N 1
ATOM 939 C CA . ASP A 1 112 ? -11.540 -13.609 -6.085 1.00 93.69 112 ASP A CA 1
ATOM 940 C C . ASP A 1 112 ? -11.379 -12.803 -7.388 1.00 93.69 112 ASP A C 1
ATOM 942 O O . ASP A 1 112 ? -12.188 -12.876 -8.309 1.00 93.69 112 ASP A O 1
ATOM 946 N N . ASN A 1 113 ? -10.305 -12.014 -7.463 1.00 89.19 113 ASN A N 1
ATOM 947 C CA . ASN A 1 113 ? -9.997 -11.115 -8.576 1.00 89.19 113 ASN A CA 1
ATOM 948 C C . ASN A 1 113 ? -8.583 -11.346 -9.140 1.00 89.19 113 ASN A C 1
ATOM 950 O O . ASN A 1 113 ? -7.969 -10.437 -9.705 1.00 89.19 113 ASN A O 1
ATOM 954 N N . VAL A 1 114 ? -8.045 -12.555 -8.962 1.00 91.00 114 VAL A N 1
ATOM 955 C CA . VAL A 1 114 ? -6.797 -12.959 -9.612 1.00 91.00 114 VAL A CA 1
ATOM 956 C C . VAL A 1 114 ? -7.021 -13.037 -11.124 1.00 91.00 114 VAL A C 1
ATOM 958 O O . VAL A 1 114 ? -7.971 -13.658 -11.596 1.00 91.00 114 VAL A O 1
ATOM 961 N N . ILE A 1 115 ? -6.141 -12.394 -11.889 1.00 85.38 115 ILE A N 1
ATOM 962 C CA . ILE A 1 115 ? -6.149 -12.446 -13.353 1.00 85.38 115 ILE A CA 1
ATOM 963 C C . ILE A 1 115 ? -4.955 -13.297 -13.772 1.00 85.38 115 ILE A C 1
ATOM 965 O O . ILE A 1 115 ? -3.805 -12.868 -13.647 1.00 85.38 115 ILE A O 1
ATOM 969 N N . VAL A 1 116 ? -5.247 -14.510 -14.235 1.00 83.00 116 VAL A N 1
ATOM 970 C CA . VAL A 1 116 ? -4.262 -15.508 -14.666 1.00 83.00 116 VAL A CA 1
ATOM 971 C C . VAL A 1 116 ? -4.121 -15.455 -16.191 1.00 83.00 116 VAL A C 1
ATOM 973 O O . VAL A 1 116 ? -5.086 -15.163 -16.893 1.00 83.00 116 VAL A O 1
ATOM 976 N N . ASP A 1 117 ? -2.911 -15.707 -16.695 1.00 77.00 117 ASP A N 1
ATOM 977 C CA . ASP A 1 117 ? -2.604 -15.875 -18.125 1.00 77.00 117 ASP A CA 1
ATOM 978 C C . ASP A 1 117 ? -2.971 -14.699 -19.049 1.00 77.00 117 ASP A C 1
ATOM 980 O O . ASP A 1 117 ? -3.154 -14.873 -20.253 1.00 77.00 117 ASP A O 1
ATOM 984 N N . SER A 1 118 ? -3.011 -13.472 -18.520 1.00 82.19 118 SER A N 1
ATOM 985 C CA . SER A 1 118 ? -3.182 -12.267 -19.337 1.00 82.19 118 SER A CA 1
ATOM 986 C C . SER A 1 118 ? -2.125 -11.214 -19.029 1.00 82.19 118 SER A C 1
ATOM 988 O O . SER A 1 118 ? -2.263 -10.421 -18.101 1.00 82.19 118 SER A O 1
ATOM 990 N N . ALA A 1 119 ? -1.084 -11.165 -19.863 1.00 81.31 119 ALA A N 1
ATOM 991 C CA . ALA A 1 119 ? -0.065 -10.115 -19.806 1.00 81.31 119 ALA A CA 1
ATOM 992 C C . ALA A 1 119 ? -0.595 -8.731 -20.237 1.00 81.31 119 ALA A C 1
ATOM 994 O O . ALA A 1 119 ? 0.053 -7.721 -19.977 1.00 81.31 119 ALA A O 1
ATOM 995 N N . ALA A 1 120 ? -1.752 -8.680 -20.909 1.00 83.81 120 ALA A N 1
ATOM 996 C CA . ALA A 1 120 ? -2.413 -7.428 -21.277 1.00 83.81 120 ALA A CA 1
ATOM 997 C C . ALA A 1 120 ? -3.137 -6.784 -20.083 1.00 83.81 120 ALA A C 1
ATOM 999 O O . ALA A 1 120 ? -3.195 -5.563 -19.986 1.00 83.81 120 ALA A O 1
ATOM 1000 N N . GLU A 1 121 ? -3.651 -7.610 -19.169 1.00 80.00 121 GLU A N 1
ATOM 1001 C CA . GLU A 1 121 ? -4.521 -7.179 -18.068 1.00 80.00 121 GLU A CA 1
ATOM 1002 C C . GLU A 1 121 ? -3.836 -7.263 -16.692 1.00 80.00 121 GLU A C 1
ATOM 1004 O O . GLU A 1 121 ? -4.331 -6.711 -15.712 1.00 80.00 121 GLU A O 1
ATOM 1009 N N . SER A 1 122 ? -2.703 -7.966 -16.586 1.00 81.12 122 SER A N 1
ATOM 1010 C CA . SER A 1 122 ? -2.032 -8.237 -15.313 1.00 81.12 122 SER A CA 1
ATOM 1011 C C . SER A 1 122 ? -0.514 -8.285 -15.453 1.00 81.12 122 SER A C 1
ATOM 1013 O O . SER A 1 122 ? 0.036 -8.765 -16.443 1.00 81.12 122 SER A O 1
ATOM 1015 N N . SER A 1 123 ? 0.181 -7.846 -14.402 1.00 76.00 123 SER A N 1
ATOM 1016 C CA . SER A 1 123 ? 1.624 -8.053 -14.242 1.00 76.00 123 SER A CA 1
ATOM 1017 C C . SER A 1 123 ? 1.986 -9.482 -13.815 1.00 76.00 123 SER A C 1
ATOM 1019 O O . SER A 1 123 ? 3.168 -9.801 -13.705 1.00 76.00 123 SER A O 1
ATOM 1021 N N . GLY A 1 124 ? 0.989 -10.322 -13.515 1.00 79.00 124 GLY A N 1
ATOM 1022 C CA . GLY A 1 124 ? 1.156 -11.686 -13.007 1.00 79.00 124 GLY A CA 1
ATOM 1023 C C . GLY A 1 124 ? 1.476 -11.788 -11.508 1.00 79.00 124 GLY A C 1
ATOM 1024 O O . GLY A 1 124 ? 1.346 -12.867 -10.944 1.00 79.00 124 GLY A O 1
ATOM 1025 N N . ASP A 1 125 ? 1.845 -10.690 -10.839 1.00 87.62 125 ASP A N 1
ATOM 1026 C CA . ASP A 1 125 ? 2.138 -10.667 -9.390 1.00 87.62 125 ASP A CA 1
ATOM 1027 C C . ASP A 1 125 ? 0.945 -10.183 -8.542 1.00 87.62 125 ASP A C 1
ATOM 1029 O O . ASP A 1 125 ? 1.032 -10.097 -7.326 1.00 87.62 125 ASP A O 1
ATOM 1033 N N . HIS A 1 126 ? -0.205 -9.889 -9.146 1.00 86.31 126 HIS A N 1
ATOM 1034 C CA . HIS A 1 126 ? -1.436 -9.680 -8.385 1.00 86.31 126 HIS A CA 1
ATOM 1035 C C . HIS A 1 126 ? -2.073 -11.037 -8.041 1.00 86.31 126 HIS A C 1
ATOM 1037 O O . HIS A 1 126 ? -2.704 -11.659 -8.893 1.00 86.31 126 HIS A O 1
ATOM 1043 N N . ASP A 1 127 ? -1.915 -11.488 -6.794 1.00 92.00 127 ASP A N 1
ATOM 1044 C CA . ASP A 1 127 ? -2.380 -12.799 -6.305 1.00 92.00 127 ASP A CA 1
ATOM 1045 C C . ASP A 1 127 ? -3.866 -12.826 -5.886 1.00 92.00 127 ASP A C 1
ATOM 1047 O O . ASP A 1 127 ? -4.375 -13.858 -5.452 1.00 92.00 127 ASP A O 1
ATOM 1051 N N . GLY A 1 128 ? -4.566 -11.695 -6.003 1.00 93.44 128 GLY A N 1
ATOM 1052 C CA . GLY A 1 128 ? -5.951 -11.541 -5.562 1.00 93.44 128 GLY A CA 1
ATOM 1053 C C . GLY A 1 128 ? -6.134 -11.539 -4.042 1.00 93.44 128 GLY A C 1
ATOM 1054 O O . GLY A 1 128 ? -7.254 -11.685 -3.556 1.00 93.44 128 GLY A O 1
ATOM 1055 N N . ILE A 1 129 ? -5.059 -11.367 -3.268 1.00 96.06 129 ILE A N 1
ATOM 1056 C CA . ILE A 1 129 ? -5.098 -11.375 -1.808 1.00 96.06 129 ILE A CA 1
ATOM 1057 C C . ILE A 1 129 ? -4.953 -9.956 -1.240 1.00 96.06 129 ILE A C 1
ATOM 1059 O O . ILE A 1 129 ? -4.007 -9.218 -1.526 1.00 96.06 129 ILE A O 1
ATOM 1063 N N . ALA A 1 130 ? -5.852 -9.597 -0.326 1.00 97.12 130 ALA A N 1
ATOM 1064 C CA . ALA A 1 130 ? -5.695 -8.459 0.574 1.00 97.12 130 ALA A CA 1
ATOM 1065 C C . ALA A 1 130 ? -5.217 -8.910 1.960 1.00 97.12 130 ALA A C 1
ATOM 1067 O O . ALA A 1 130 ? -5.594 -9.973 2.452 1.00 97.12 130 ALA A O 1
ATOM 1068 N N . VAL A 1 131 ? -4.440 -8.067 2.644 1.00 98.38 131 VAL A N 1
ATOM 1069 C CA . VAL A 1 131 ? -4.111 -8.271 4.063 1.00 98.38 131 VAL A CA 1
ATOM 1070 C C . VAL A 1 131 ? -5.082 -7.463 4.912 1.00 98.38 131 VAL A C 1
ATOM 1072 O O . VAL A 1 131 ? -5.131 -6.239 4.808 1.00 98.38 131 VAL A O 1
ATOM 1075 N N . TYR A 1 132 ? -5.854 -8.137 5.764 1.00 98.06 132 TYR A N 1
ATOM 1076 C CA . TYR A 1 132 ? -6.747 -7.480 6.712 1.00 98.06 132 TYR A CA 1
ATOM 1077 C C . TYR A 1 132 ? -6.000 -7.164 8.007 1.00 98.06 132 TYR A C 1
ATOM 1079 O O . TYR A 1 132 ? -5.548 -8.075 8.711 1.00 98.06 132 TYR A O 1
ATOM 1087 N N . LEU A 1 133 ? -5.911 -5.869 8.326 1.00 98.25 133 LEU A N 1
ATOM 1088 C CA . LEU A 1 133 ? -5.386 -5.373 9.592 1.00 98.25 133 LEU A CA 1
ATOM 1089 C C . LEU A 1 133 ? -6.505 -4.796 10.460 1.00 98.25 133 LEU A C 1
ATOM 1091 O O . LEU A 1 133 ? -7.384 -4.091 9.968 1.00 98.25 133 LEU A O 1
ATOM 1095 N N . GLU A 1 134 ? -6.434 -5.043 11.765 1.00 97.25 134 GLU A N 1
ATOM 1096 C CA . GLU A 1 134 ? -7.355 -4.478 12.752 1.00 97.25 134 GLU A CA 1
ATOM 1097 C C . GLU A 1 134 ? -6.578 -3.728 13.837 1.00 97.25 134 GLU A C 1
ATOM 1099 O O . GLU A 1 134 ? -5.551 -4.208 14.318 1.00 97.25 134 GLU A O 1
ATOM 1104 N N . ALA A 1 135 ? -7.062 -2.546 14.217 1.00 95.75 135 ALA A N 1
ATOM 1105 C CA . ALA A 1 135 ? -6.557 -1.825 15.379 1.00 95.75 135 ALA A CA 1
ATOM 1106 C C . ALA A 1 135 ? -6.990 -2.548 16.665 1.00 95.75 135 ALA A C 1
ATOM 1108 O O . ALA A 1 135 ? -8.161 -2.883 16.807 1.00 95.75 135 ALA A O 1
ATOM 1109 N N . ILE A 1 136 ? -6.061 -2.786 17.594 1.00 93.00 136 ILE A N 1
ATOM 1110 C CA . ILE A 1 136 ? -6.329 -3.527 18.845 1.00 93.00 136 ILE A CA 1
ATOM 1111 C C . ILE A 1 136 ? -6.563 -2.631 20.071 1.00 93.00 136 ILE A C 1
ATOM 1113 O O . ILE A 1 136 ? -6.350 -3.077 21.197 1.00 93.00 136 ILE A O 1
ATOM 1117 N N . GLN A 1 137 ? -6.945 -1.373 19.848 1.00 70.00 137 GLN A N 1
ATOM 1118 C CA . GLN A 1 137 ? -7.268 -0.414 20.909 1.00 70.00 137 GLN A CA 1
ATOM 1119 C C . GLN A 1 137 ? -8.758 -0.416 21.225 1.00 70.00 137 GLN A C 1
ATOM 1121 O O . GLN A 1 137 ? -9.554 -0.483 20.261 1.00 70.00 137 GLN A O 1
#

pLDDT: mean 93.24, std 5.78, range [70.0, 98.62]

Secondary structure (DSSP, 8-state):
-HHHHHTT-EEEESS----EEEETTEEEEEES-STTEEEESS-TTS-EEEEEEEEEEEETTEEEEEEEEEEEEEEETTEEEEEEESHHHHHHHHHHHHHHSSEEEEEEEE-S----S-TTT--S---SEEEEEEE--

Sequence (137 aa):
MRACIEADYLDRYGHSSDYLAYVDGNFEGQYPRVKKHSFSDKVFIATNNHGRIFGPVIYKGKYWFVAAFSREKVHIKPVGHYYVSFNQARDNFAWKLDRGTYYRVRKFVNLDNVIVDSAAESSGDHDGIAVYLEAIQ

Foldseek 3Di:
DVLLVLLQFDWAAAAAAPDWDCDPNDTWGWPPPDGRIWRWNDYPQAFIKTWTKTDQDQDPNDTDIDIFIWTWGADVVVGDTDTDARVVSQVSSQVSSCVRHQKHFDDKDQQVPDDPPDPPVDPNRCPSIHTDIDGPD